Protein AF-A0A959GN57-F1 (afdb_monomer)

Solvent-accessible surface area (backbone atoms only — not comparable to full-atom values): 9425 Å² total; per-residue (Å²): 115,67,70,58,56,52,52,52,51,53,53,55,52,50,51,28,53,49,25,47,53,54,10,56,71,61,45,92,67,88,43,76,66,53,55,50,52,47,55,51,53,51,49,51,53,50,50,54,50,48,52,47,47,71,68,55,73,81,53,58,54,27,93,49,74,68,41,45,51,50,47,58,58,44,46,52,60,28,51,51,20,48,52,43,37,16,53,22,42,26,44,64,46,56,68,67,83,55,101,62,63,42,69,50,53,28,31,51,18,51,28,50,27,41,49,37,52,51,52,43,62,71,40,42,47,69,68,79,92,50,61,80,63,48,58,58,55,50,47,52,48,48,50,52,27,49,50,42,43,50,53,35,52,54,52,50,52,51,56,50,50,53,52,55,53,55,67,70,60,85,79,89,86,130

pLDDT: mean 72.14, std 11.72, range [39.53, 89.56]

Nearest PDB structures (foldseek):
  2kgx-assembly1_A  TM=4.851E-01  e=3.379E+00  Mus musculus
  8c5v-assembly1_I  TM=2.461E-01  e=3.205E+00  Escherichia coli

Secondary structure (DSSP, 8-state):
-HHHHHHHHHHHHHHHHHHHHHHHHT-S---HHHHHHHHHHHHHHHHHHHHHHHHHTT-PBPSSHHHHHHHHHHHHHHHHHHHHHHHHHHHHHH----SS-HHHHHHHHHHHHHHHHHHHHHHB---GGGHHHHHHHHHHHHHHHHHHHHHHHHHHHHHHHHHHHHHT------

Radius of gyration: 19.45 Å; Cα contacts (8 Å, |Δi|>4): 137; chains: 1; bounding box: 57×44×52 Å

Mean predicted aligned error: 11.42 Å

Foldseek 3Di:
DLVVLLVVLVVLLVLLLVLLVLLLVLDPDPDPVSVVVSVVSVVVSVVLVCLCCVQRNPFDWPPDPVLVVVLVVLSVLLSVLSNLLSPLSSCVRNVPPDVDDSLLSNLVSVLSNLVSSLVSLVGTDDPPVCPVVSVVVSVVSVVVSVVSVVVSVVVVVVVVVCVVVVVVPPDDDD

Sequence (174 aa):
MFERLGLFAIIVFGEVVIGVVNGIGGMRELGLSAWLNFALALSIVFVLWWIFFTLISRREPKGGFLNATLLELLYIPALISLGLIAVSFTSFFQGQHDSYSPETLFGYAVTMFLICISLMIGLLEFPDRFRRLHRPIRVSLLLIALAFLAATLVHLKLGTLTFLVGMRNPTLER

Structure (mmCIF, N/CA/C/O backbone):
data_AF-A0A959GN57-F1
#
_entry.id   AF-A0A959GN57-F1
#
loop_
_atom_site.group_PDB
_atom_site.id
_atom_site.type_symbol
_atom_site.label_atom_id
_atom_site.label_alt_id
_atom_site.label_comp_id
_atom_site.label_asym_id
_atom_site.label_entity_id
_atom_site.label_seq_id
_atom_site.pdbx_PDB_ins_code
_atom_site.Cartn_x
_atom_site.Cartn_y
_atom_site.Cartn_z
_atom_site.occupancy
_atom_site.B_iso_or_equiv
_atom_site.auth_seq_id
_atom_site.auth_comp_id
_atom_site.auth_asym_id
_atom_site.auth_atom_id
_atom_site.pdbx_PDB_model_num
ATOM 1 N N . MET A 1 1 ? -3.073 14.224 19.318 1.00 55.09 1 MET A N 1
ATOM 2 C CA . MET A 1 1 ? -1.949 13.467 18.706 1.00 55.09 1 MET A CA 1
ATOM 3 C C . MET A 1 1 ? -2.286 12.949 17.306 1.00 55.09 1 MET A C 1
ATOM 5 O O . MET A 1 1 ? -1.413 13.007 16.450 1.00 55.09 1 MET A O 1
ATOM 9 N N . PHE A 1 2 ? -3.536 12.556 17.028 1.00 58.59 2 PHE A N 1
ATOM 10 C CA . PHE A 1 2 ? -3.981 12.081 15.706 1.00 58.59 2 PHE A CA 1
ATOM 11 C C . PHE A 1 2 ? -3.727 13.034 14.526 1.00 58.59 2 PHE A C 1
ATOM 13 O O . PHE A 1 2 ? -3.316 12.573 13.466 1.00 58.59 2 PHE A O 1
ATOM 20 N N . GLU A 1 3 ? -3.878 14.350 14.705 1.00 64.75 3 GLU A N 1
ATOM 21 C CA . GLU A 1 3 ? -3.616 15.328 13.631 1.00 64.75 3 GLU A CA 1
ATOM 22 C C . GLU A 1 3 ? -2.163 15.298 13.128 1.00 64.75 3 GLU A C 1
ATOM 24 O O . GLU A 1 3 ? -1.915 15.477 11.938 1.00 64.75 3 GLU A O 1
ATOM 29 N N . ARG A 1 4 ? -1.194 15.012 14.010 1.00 79.44 4 ARG A N 1
ATOM 30 C CA . ARG A 1 4 ? 0.233 14.962 13.649 1.00 79.44 4 ARG A CA 1
ATOM 31 C C . ARG A 1 4 ? 0.587 13.686 12.886 1.00 79.44 4 ARG A C 1
ATOM 33 O O . ARG A 1 4 ? 1.345 13.749 11.924 1.00 79.44 4 ARG A O 1
ATOM 40 N N . LEU A 1 5 ? 0.008 12.550 13.283 1.00 74.25 5 LEU A N 1
ATOM 41 C CA . LEU A 1 5 ? 0.188 11.267 12.591 1.00 74.25 5 LEU A CA 1
ATOM 42 C C . LEU A 1 5 ? -0.441 11.293 11.194 1.00 74.25 5 LEU A C 1
ATOM 44 O O . LEU A 1 5 ? 0.171 10.824 10.237 1.00 74.25 5 LEU A O 1
ATOM 48 N N . GLY A 1 6 ? -1.618 11.912 11.064 1.00 75.81 6 GLY A N 1
ATOM 49 C CA . GLY A 1 6 ? -2.255 12.134 9.769 1.00 75.81 6 GLY A CA 1
ATOM 50 C C . GLY A 1 6 ? -1.386 12.985 8.844 1.00 75.81 6 GLY A C 1
ATOM 51 O O . GLY A 1 6 ? -1.155 12.594 7.705 1.00 75.81 6 GLY A O 1
ATOM 52 N N . LEU A 1 7 ? -0.835 14.098 9.344 1.00 82.88 7 LEU A N 1
ATOM 53 C CA . LEU A 1 7 ? 0.062 14.955 8.564 1.00 82.88 7 LEU A CA 1
ATOM 54 C C . LEU A 1 7 ? 1.335 14.215 8.127 1.00 82.88 7 LEU A C 1
ATOM 56 O O . LEU A 1 7 ? 1.732 14.314 6.968 1.00 82.88 7 LEU A O 1
ATOM 60 N N . PHE A 1 8 ? 1.938 13.425 9.018 1.00 83.88 8 PHE A N 1
ATOM 61 C CA . PHE A 1 8 ? 3.103 12.610 8.679 1.00 83.88 8 PHE A CA 1
ATOM 62 C C . PHE A 1 8 ? 2.790 11.591 7.576 1.00 83.88 8 PHE A C 1
ATOM 64 O O . PHE A 1 8 ? 3.556 11.465 6.625 1.00 83.88 8 PHE A O 1
ATOM 71 N N . ALA A 1 9 ? 1.629 10.932 7.629 1.00 82.44 9 ALA A N 1
ATOM 72 C CA . ALA A 1 9 ? 1.212 10.025 6.566 1.00 82.44 9 ALA A CA 1
ATOM 73 C C . ALA A 1 9 ? 1.065 10.727 5.209 1.00 82.44 9 ALA A C 1
ATOM 75 O O . ALA A 1 9 ? 1.498 10.168 4.206 1.00 82.44 9 ALA A O 1
ATOM 76 N N . ILE A 1 10 ? 0.508 11.947 5.159 1.00 86.56 10 ILE A N 1
ATOM 77 C CA . ILE A 1 10 ? 0.410 12.726 3.906 1.00 86.56 10 ILE A CA 1
ATOM 78 C C . ILE A 1 10 ? 1.796 12.950 3.303 1.00 86.56 10 ILE A C 1
ATOM 80 O O . ILE A 1 10 ? 1.961 12.790 2.097 1.00 86.56 10 ILE A O 1
ATOM 84 N N . ILE A 1 11 ? 2.790 13.281 4.131 1.00 88.69 11 ILE A N 1
ATOM 85 C CA . ILE A 1 11 ? 4.169 13.494 3.675 1.00 88.69 11 ILE A CA 1
ATOM 86 C C . ILE A 1 11 ? 4.731 12.210 3.049 1.00 88.69 11 ILE A C 1
ATOM 88 O O . ILE A 1 11 ? 5.262 12.258 1.943 1.00 88.69 11 ILE A O 1
ATOM 92 N N . VAL A 1 12 ? 4.552 11.054 3.700 1.00 87.69 12 VAL A N 1
ATOM 93 C CA . VAL A 1 12 ? 5.010 9.762 3.154 1.00 87.69 12 VAL A CA 1
ATOM 94 C C . VAL A 1 12 ? 4.265 9.400 1.863 1.00 87.69 12 VAL A C 1
ATOM 96 O O . VAL A 1 12 ? 4.878 8.912 0.920 1.00 87.69 12 VAL A O 1
ATOM 99 N N . PHE A 1 13 ? 2.962 9.682 1.764 1.00 89.12 13 PHE A N 1
ATOM 100 C CA . PHE A 1 13 ? 2.224 9.522 0.505 1.00 89.12 13 PHE A CA 1
ATOM 101 C C . PHE A 1 13 ? 2.770 10.425 -0.607 1.00 89.12 13 PHE A C 1
ATOM 103 O O . PHE A 1 13 ? 2.855 9.987 -1.752 1.00 89.12 13 PHE A O 1
ATOM 110 N N . GLY A 1 14 ? 3.176 11.653 -0.276 1.00 89.19 14 GLY A N 1
ATOM 111 C CA . GLY A 1 14 ? 3.860 12.551 -1.205 1.00 89.19 14 GLY A CA 1
ATOM 112 C C . GLY A 1 14 ? 5.151 11.940 -1.749 1.00 89.19 14 GLY A C 1
ATOM 113 O O . GLY A 1 14 ? 5.354 11.927 -2.961 1.00 89.19 14 GLY A O 1
ATOM 114 N N . GLU A 1 15 ? 5.967 11.348 -0.875 1.00 89.56 15 GLU A N 1
ATOM 115 C CA . GLU A 1 15 ? 7.193 10.641 -1.270 1.00 89.56 15 GLU A CA 1
ATOM 116 C C . GLU A 1 15 ? 6.900 9.475 -2.224 1.00 89.56 15 GLU A C 1
ATOM 118 O O . GLU A 1 15 ? 7.604 9.270 -3.210 1.00 89.56 15 GLU A O 1
ATOM 123 N N . VAL A 1 16 ? 5.806 8.745 -1.997 1.00 88.19 16 VAL A N 1
ATOM 124 C CA . VAL A 1 16 ? 5.399 7.640 -2.878 1.00 88.19 16 VAL A CA 1
ATOM 125 C C . VAL A 1 16 ? 5.031 8.137 -4.269 1.00 88.19 16 VAL A C 1
ATOM 127 O O . VAL A 1 16 ? 5.442 7.538 -5.262 1.00 88.19 16 VAL A O 1
ATOM 130 N N . VAL A 1 17 ? 4.293 9.246 -4.360 1.00 89.38 17 VAL A N 1
ATOM 131 C CA . VAL A 1 17 ? 3.951 9.867 -5.647 1.00 89.38 17 VAL A CA 1
ATOM 132 C C . VAL A 1 17 ? 5.216 10.328 -6.374 1.00 89.38 17 VAL A C 1
ATOM 134 O O . VAL A 1 17 ? 5.355 10.066 -7.568 1.00 89.38 17 VAL A O 1
ATOM 137 N N . ILE A 1 18 ? 6.163 10.948 -5.662 1.00 87.62 18 ILE A N 1
ATOM 138 C CA . ILE A 1 18 ? 7.462 11.344 -6.224 1.00 87.62 18 ILE A CA 1
ATOM 139 C C . ILE A 1 18 ? 8.239 10.115 -6.713 1.00 87.62 18 ILE A C 1
ATOM 141 O O . ILE A 1 18 ? 8.804 10.155 -7.803 1.00 87.62 18 ILE A O 1
ATOM 145 N N . GLY A 1 19 ? 8.212 9.002 -5.974 1.00 84.56 19 GLY A N 1
ATOM 146 C CA . GLY A 1 19 ? 8.803 7.729 -6.391 1.00 84.56 19 GLY A CA 1
ATOM 147 C C . GLY A 1 19 ? 8.244 7.227 -7.726 1.00 84.56 19 GLY A C 1
ATOM 148 O O . GLY A 1 19 ? 9.007 6.883 -8.628 1.00 84.56 19 GLY A O 1
ATOM 149 N N . VAL A 1 20 ? 6.921 7.267 -7.911 1.00 85.00 20 VAL A N 1
ATOM 150 C CA . VAL A 1 20 ? 6.292 6.890 -9.191 1.00 85.00 20 VAL A CA 1
ATOM 151 C C . VAL A 1 20 ? 6.738 7.820 -10.326 1.00 85.00 20 VAL A C 1
ATOM 153 O O . VAL A 1 20 ? 7.096 7.345 -11.404 1.00 85.00 20 VAL A O 1
ATOM 156 N N . VAL A 1 21 ? 6.758 9.136 -10.090 1.00 84.69 21 VAL A N 1
ATOM 157 C CA . VAL A 1 21 ? 7.178 10.133 -11.092 1.00 84.69 21 VAL A CA 1
ATOM 158 C C . VAL A 1 21 ? 8.651 9.947 -11.479 1.00 84.69 21 VAL A C 1
ATOM 160 O O . VAL A 1 21 ? 8.977 9.914 -12.666 1.00 84.69 21 VAL A O 1
ATOM 163 N N . ASN A 1 22 ? 9.535 9.759 -10.497 1.00 83.19 22 ASN A N 1
ATOM 164 C CA . ASN A 1 22 ? 10.966 9.541 -10.718 1.00 83.19 22 ASN A CA 1
ATOM 165 C C . ASN A 1 22 ? 11.254 8.223 -11.438 1.00 83.19 22 ASN A C 1
ATOM 167 O O . ASN A 1 22 ? 12.172 8.162 -12.255 1.00 83.19 22 ASN A O 1
ATOM 171 N N . GLY A 1 23 ? 10.474 7.174 -11.168 1.00 76.88 23 GLY A N 1
ATOM 172 C CA . GLY A 1 23 ? 10.605 5.907 -11.880 1.00 76.88 23 GLY A CA 1
ATOM 173 C C . GLY A 1 23 ? 10.415 6.081 -13.388 1.00 76.88 23 GLY A C 1
ATOM 174 O O . GLY A 1 23 ? 11.209 5.573 -14.174 1.00 76.88 23 GLY A O 1
ATOM 175 N N . ILE A 1 24 ? 9.429 6.878 -13.798 1.00 78.25 24 ILE A N 1
ATOM 176 C CA . ILE A 1 24 ? 9.133 7.109 -15.219 1.00 78.25 24 ILE A CA 1
ATOM 177 C C . ILE A 1 24 ? 10.068 8.120 -15.862 1.00 78.25 24 ILE A C 1
ATOM 179 O O . ILE A 1 24 ? 10.437 7.940 -17.020 1.00 78.25 24 ILE A O 1
ATOM 183 N N . GLY A 1 25 ? 10.511 9.133 -15.115 1.00 71.69 25 GLY A N 1
ATOM 184 C CA . GLY A 1 25 ? 11.540 10.063 -15.586 1.00 71.69 25 GLY A CA 1
ATOM 185 C C . GLY A 1 25 ? 12.853 9.370 -15.981 1.00 71.69 25 GLY A C 1
ATOM 186 O O . GLY A 1 25 ? 13.602 9.909 -16.791 1.00 71.69 25 GLY A O 1
ATOM 187 N N . GLY A 1 26 ? 13.117 8.167 -15.456 1.00 67.44 26 GLY A N 1
ATOM 188 C CA . GLY A 1 26 ? 14.263 7.337 -15.833 1.00 67.44 26 GLY A CA 1
ATOM 189 C C . GLY A 1 26 ? 14.117 6.582 -17.162 1.00 67.44 26 GLY A C 1
ATOM 190 O O . GLY A 1 26 ? 15.106 6.036 -17.651 1.00 67.44 26 GLY A O 1
ATOM 191 N N . MET A 1 27 ? 12.924 6.536 -17.768 1.00 67.62 27 MET A N 1
ATOM 192 C CA . MET A 1 27 ? 12.719 5.842 -19.040 1.00 67.62 27 MET A CA 1
ATOM 193 C C . MET A 1 27 ? 13.117 6.705 -20.233 1.00 67.62 27 MET A C 1
ATOM 195 O O . MET A 1 27 ? 12.676 7.839 -20.397 1.00 67.62 27 MET A O 1
ATOM 199 N N . ARG A 1 28 ? 13.921 6.117 -21.119 1.00 58.34 28 ARG A N 1
ATOM 200 C CA . ARG A 1 28 ? 14.470 6.783 -22.307 1.00 58.34 28 ARG A CA 1
ATOM 201 C C . ARG A 1 28 ? 13.471 6.878 -23.468 1.00 58.34 28 ARG A C 1
ATOM 203 O O . ARG A 1 28 ? 13.655 7.712 -24.348 1.00 58.34 28 ARG A O 1
ATOM 210 N N . GLU A 1 29 ? 12.405 6.073 -23.442 1.00 66.50 29 GLU A N 1
ATOM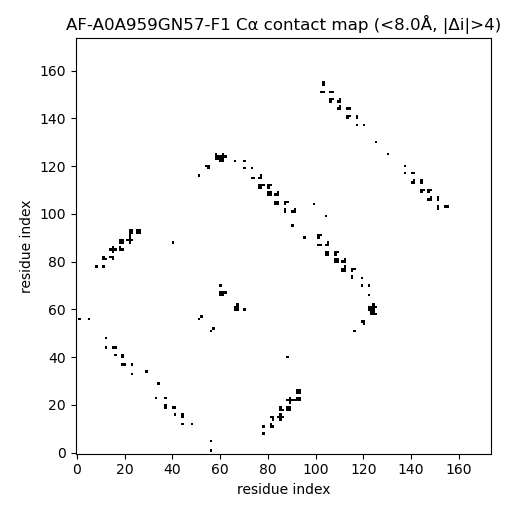 211 C CA . GLU A 1 29 ? 11.316 6.094 -24.424 1.00 66.50 29 GLU A CA 1
ATOM 212 C C . GLU A 1 29 ? 9.957 6.248 -23.730 1.00 66.50 29 GLU A C 1
ATOM 214 O O . GLU A 1 29 ? 9.450 5.335 -23.078 1.00 66.50 29 GLU A O 1
ATOM 219 N N . LEU A 1 30 ? 9.342 7.421 -23.889 1.00 66.56 30 LEU A N 1
ATOM 220 C CA . LEU A 1 30 ? 7.998 7.713 -23.390 1.00 66.56 30 LEU A CA 1
ATOM 221 C C . LEU A 1 30 ? 6.949 7.169 -24.368 1.00 66.56 30 LEU A C 1
ATOM 223 O O . LEU A 1 30 ? 6.275 7.916 -25.076 1.00 66.56 30 LEU A O 1
ATOM 227 N N . GLY A 1 31 ? 6.845 5.844 -24.438 1.00 78.25 31 GLY A N 1
ATOM 228 C CA . GLY A 1 31 ? 5.800 5.166 -25.198 1.00 78.25 31 GLY A CA 1
ATOM 229 C C . GLY A 1 31 ? 4.418 5.277 -24.542 1.00 78.25 31 GLY A C 1
ATOM 2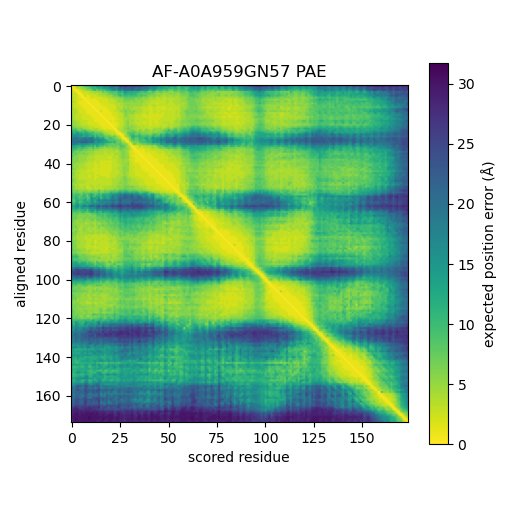30 O O . GLY A 1 31 ? 4.280 5.564 -23.351 1.00 78.25 31 GLY A O 1
ATOM 231 N N . LEU A 1 32 ? 3.372 4.965 -25.312 1.00 76.69 32 LEU A N 1
ATOM 232 C CA . LEU A 1 32 ? 1.982 4.903 -24.830 1.00 76.69 32 LEU A CA 1
ATOM 233 C C . LEU A 1 32 ? 1.826 3.880 -23.682 1.00 76.69 32 LEU A C 1
ATOM 235 O O . LEU A 1 32 ? 1.064 4.097 -22.743 1.00 76.69 32 LEU A O 1
ATOM 239 N N . SER A 1 33 ? 2.620 2.806 -23.707 1.00 74.75 33 SER A N 1
ATOM 240 C CA . SER A 1 33 ? 2.715 1.804 -22.637 1.00 74.75 33 SER A CA 1
ATOM 241 C C . SER A 1 33 ? 3.279 2.367 -21.327 1.00 74.75 33 SER A C 1
ATOM 243 O O . SER A 1 33 ? 2.742 2.069 -20.261 1.00 74.75 33 SER A O 1
ATOM 245 N N . ALA A 1 34 ? 4.312 3.214 -21.383 1.00 77.81 34 ALA A N 1
ATOM 246 C CA . ALA A 1 34 ? 4.889 3.859 -20.202 1.00 77.81 34 ALA A CA 1
ATOM 247 C C . ALA A 1 34 ? 3.874 4.798 -19.534 1.00 77.81 34 ALA A C 1
ATOM 249 O O . ALA A 1 34 ? 3.719 4.789 -18.313 1.00 77.81 34 ALA A O 1
ATOM 250 N N . TRP A 1 35 ? 3.113 5.541 -20.342 1.00 81.44 35 TRP A N 1
ATOM 251 C CA . TRP A 1 35 ? 2.034 6.406 -19.861 1.00 81.44 35 TRP A CA 1
ATOM 252 C C . TRP A 1 35 ? 0.891 5.615 -19.214 1.00 81.44 35 TRP A C 1
ATOM 254 O O . TRP A 1 35 ? 0.350 6.022 -18.185 1.00 81.44 35 TRP A O 1
ATOM 264 N N . LEU A 1 36 ? 0.541 4.455 -19.779 1.00 82.56 36 LEU A N 1
ATOM 265 C CA . LEU A 1 36 ? -0.471 3.576 -19.195 1.00 82.56 36 LEU A CA 1
ATOM 266 C C . LEU A 1 36 ? -0.012 3.030 -17.836 1.00 82.56 36 LEU A C 1
ATOM 268 O O . LEU A 1 36 ? -0.766 3.079 -16.866 1.00 82.56 36 LEU A O 1
ATOM 272 N N . ASN A 1 37 ? 1.241 2.574 -17.750 1.00 79.00 37 ASN A N 1
ATOM 273 C CA . ASN A 1 37 ? 1.830 2.084 -16.504 1.00 79.00 37 ASN A C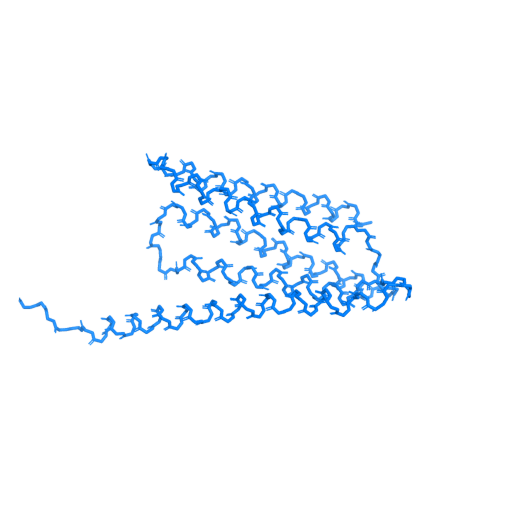A 1
ATOM 274 C C . ASN A 1 37 ? 1.924 3.191 -15.444 1.00 79.00 37 ASN A C 1
ATOM 276 O O . ASN A 1 37 ? 1.674 2.922 -14.270 1.00 79.00 37 ASN A O 1
ATOM 280 N N . PHE A 1 38 ? 2.208 4.435 -15.848 1.00 83.19 38 PHE A N 1
ATOM 281 C CA . PHE A 1 38 ? 2.150 5.598 -14.960 1.00 83.19 38 PHE A CA 1
ATOM 282 C C . PHE A 1 38 ? 0.773 5.780 -14.346 1.00 83.19 38 PHE A C 1
ATOM 284 O O . PHE A 1 38 ? 0.638 5.857 -13.126 1.00 83.19 38 PHE A O 1
ATOM 291 N N . ALA A 1 39 ? -0.249 5.845 -15.201 1.00 85.81 39 ALA A N 1
ATOM 292 C CA . ALA A 1 39 ? -1.617 6.068 -14.776 1.00 85.81 39 ALA A CA 1
ATOM 293 C C . ALA A 1 39 ? -2.076 4.950 -13.834 1.00 85.81 39 ALA A C 1
ATOM 295 O O . ALA A 1 39 ? -2.735 5.221 -12.830 1.00 85.81 39 ALA A O 1
ATOM 296 N N . LEU A 1 40 ? -1.669 3.707 -14.112 1.00 83.88 40 LEU A N 1
ATOM 297 C CA . LEU A 1 40 ? -1.972 2.554 -13.272 1.00 83.88 40 LEU A CA 1
ATOM 298 C C . LEU A 1 40 ? -1.271 2.641 -11.908 1.00 83.88 40 LEU A C 1
ATOM 300 O O . LEU A 1 40 ? -1.926 2.498 -10.877 1.00 83.88 40 LEU A O 1
ATOM 304 N N . ALA A 1 41 ? 0.033 2.934 -11.886 1.00 82.94 41 ALA A N 1
ATOM 305 C CA . ALA A 1 41 ? 0.806 3.094 -10.654 1.00 82.94 41 ALA A CA 1
ATOM 306 C C . ALA A 1 41 ? 0.257 4.237 -9.788 1.00 82.94 41 ALA A C 1
ATOM 308 O O . ALA A 1 41 ? 0.020 4.061 -8.593 1.00 82.94 41 ALA A O 1
ATOM 309 N N . LEU A 1 42 ? -0.032 5.388 -10.398 1.00 87.94 42 LEU A N 1
ATOM 310 C CA . LEU A 1 42 ? -0.607 6.536 -9.707 1.00 87.94 42 LEU A CA 1
ATOM 311 C C . LEU A 1 42 ? -2.012 6.222 -9.173 1.00 87.94 42 LEU A C 1
ATOM 313 O O . LEU A 1 42 ? -2.321 6.555 -8.030 1.00 87.94 42 LEU A O 1
ATOM 317 N N . SER A 1 43 ? -2.844 5.526 -9.955 1.00 87.81 43 SER A N 1
ATOM 318 C CA . SER A 1 43 ? -4.171 5.077 -9.519 1.00 87.81 43 SER A CA 1
ATOM 319 C C . SER A 1 43 ? -4.087 4.184 -8.278 1.00 87.81 43 SER A C 1
ATOM 321 O O . SER A 1 43 ? -4.833 4.400 -7.323 1.00 87.81 43 SER A O 1
ATOM 323 N N . ILE A 1 44 ? -3.131 3.247 -8.241 1.00 84.31 44 ILE A N 1
ATOM 324 C CA . ILE A 1 44 ? -2.877 2.396 -7.071 1.00 84.31 44 ILE A CA 1
ATOM 325 C C . ILE A 1 44 ? -2.530 3.254 -5.849 1.00 84.31 44 ILE A C 1
ATOM 327 O O . ILE A 1 44 ? -3.157 3.096 -4.802 1.00 84.31 44 ILE A O 1
ATOM 331 N N . VAL A 1 45 ? -1.589 4.196 -5.975 1.00 86.44 45 VAL A N 1
ATOM 332 C CA . VAL A 1 45 ? -1.201 5.090 -4.868 1.00 86.44 45 VAL A CA 1
ATOM 333 C C . VAL A 1 45 ? -2.399 5.895 -4.358 1.00 86.44 45 VAL A C 1
ATOM 335 O O . VAL A 1 45 ? -2.613 5.968 -3.148 1.00 86.44 45 VAL A O 1
ATOM 338 N N . PHE A 1 46 ? -3.234 6.425 -5.256 1.00 87.62 46 PHE A N 1
ATOM 339 C CA . PHE A 1 46 ? -4.467 7.127 -4.890 1.00 87.62 46 PHE A CA 1
ATOM 340 C C . PHE A 1 46 ? -5.469 6.231 -4.158 1.00 87.62 46 PHE A C 1
ATOM 342 O O . PHE A 1 46 ? -6.080 6.671 -3.185 1.00 87.62 46 PHE A O 1
ATOM 349 N N . VAL A 1 47 ? -5.638 4.978 -4.585 1.00 85.31 47 VAL A N 1
ATOM 350 C CA . VAL A 1 47 ? -6.519 4.019 -3.902 1.00 85.31 47 VAL A CA 1
ATOM 351 C C . VAL A 1 47 ? -5.991 3.702 -2.502 1.00 85.31 47 VAL A C 1
ATOM 353 O O . VAL A 1 47 ? -6.766 3.722 -1.545 1.00 85.31 47 VAL A O 1
ATOM 356 N N . LEU A 1 48 ? -4.684 3.462 -2.349 1.00 83.56 48 LEU A N 1
ATOM 357 C CA . LEU A 1 48 ? -4.064 3.231 -1.040 1.00 83.56 48 LEU A CA 1
ATOM 358 C C . LEU A 1 48 ? -4.241 4.444 -0.123 1.00 83.56 48 LEU A C 1
ATOM 360 O O . LEU A 1 48 ? -4.623 4.288 1.038 1.00 83.56 48 LEU A O 1
ATOM 364 N N . TRP A 1 49 ? -4.021 5.644 -0.660 1.00 86.19 49 TRP A N 1
ATOM 365 C CA . TRP A 1 49 ? -4.232 6.900 0.048 1.00 86.19 49 TRP A CA 1
ATOM 366 C C . TRP A 1 49 ? -5.685 7.058 0.501 1.00 86.19 49 TRP A C 1
ATOM 368 O O . TRP A 1 49 ? -5.950 7.331 1.674 1.00 86.19 49 TRP A O 1
ATOM 378 N N . TRP A 1 50 ? -6.637 6.796 -0.395 1.00 82.81 50 TRP A N 1
ATOM 379 C CA . TRP A 1 50 ? -8.064 6.866 -0.100 1.00 82.81 50 TRP A CA 1
ATOM 380 C C . TRP A 1 50 ? -8.483 5.894 1.006 1.00 82.81 50 TRP A C 1
ATOM 382 O O . TRP A 1 50 ? -9.187 6.287 1.940 1.00 82.81 50 TRP A O 1
ATOM 392 N N . ILE A 1 51 ? -8.040 4.634 0.927 1.00 78.00 51 ILE A N 1
ATOM 393 C CA . ILE A 1 51 ? -8.296 3.603 1.943 1.00 78.00 51 ILE A CA 1
ATOM 394 C C . ILE A 1 51 ? -7.727 4.061 3.286 1.00 78.00 51 ILE A C 1
ATOM 396 O O . ILE A 1 51 ? -8.435 4.059 4.293 1.00 78.00 51 ILE A O 1
ATOM 400 N N . PHE A 1 52 ? -6.477 4.513 3.302 1.00 80.50 52 PHE A N 1
ATOM 401 C CA . PHE A 1 52 ? -5.826 4.972 4.518 1.00 80.50 52 PHE A CA 1
ATOM 402 C C . PHE A 1 52 ? -6.607 6.116 5.179 1.00 80.50 52 PHE A C 1
ATOM 404 O O . PHE A 1 52 ? -7.031 5.995 6.327 1.00 80.50 52 PHE A O 1
ATOM 411 N N . PHE A 1 53 ? -6.905 7.192 4.447 1.00 77.50 53 PHE A N 1
ATOM 412 C CA . PHE A 1 53 ? -7.627 8.338 5.006 1.00 77.50 53 PHE A CA 1
ATOM 413 C C . PHE A 1 53 ? -9.056 8.004 5.425 1.00 77.50 53 PHE A C 1
ATOM 415 O O . PHE A 1 53 ? -9.496 8.415 6.500 1.00 77.50 53 PHE A O 1
ATOM 422 N N . THR A 1 54 ? -9.778 7.231 4.618 1.00 75.50 54 THR A N 1
ATOM 423 C CA . THR A 1 54 ? -11.174 6.882 4.905 1.00 75.50 54 THR A CA 1
ATOM 424 C C . THR A 1 54 ? -11.301 6.041 6.172 1.00 75.50 54 THR A C 1
ATOM 426 O O . THR A 1 54 ? -12.233 6.240 6.956 1.00 75.50 54 THR A O 1
ATOM 429 N N . LEU A 1 55 ? -10.381 5.097 6.388 1.00 68.75 55 LEU A N 1
ATOM 430 C CA . LEU A 1 55 ? -10.469 4.182 7.521 1.00 68.75 55 LEU A CA 1
ATOM 431 C C . LEU A 1 55 ? -9.799 4.713 8.790 1.00 68.75 55 LEU A C 1
ATOM 433 O O . LEU A 1 55 ? -10.294 4.428 9.878 1.00 68.75 55 LEU A O 1
ATOM 437 N N . ILE A 1 56 ? -8.726 5.494 8.664 1.00 70.25 56 ILE A N 1
ATOM 438 C CA . ILE A 1 56 ? -7.870 5.877 9.795 1.00 70.25 56 ILE A CA 1
ATOM 439 C C . ILE A 1 56 ? -8.095 7.333 10.217 1.00 70.25 56 ILE A C 1
ATOM 441 O O . ILE A 1 56 ? -8.146 7.622 11.408 1.00 70.25 56 ILE A O 1
ATOM 445 N N . SER A 1 57 ? -8.281 8.265 9.275 1.00 64.00 57 SER A N 1
ATOM 446 C CA . SER A 1 57 ? -8.241 9.708 9.576 1.00 64.00 57 SER A CA 1
ATOM 447 C C . SER A 1 57 ? -9.447 10.242 10.356 1.00 64.00 57 SER A C 1
ATOM 449 O O . SER A 1 57 ? -9.378 11.354 10.872 1.00 64.00 57 SER A O 1
ATOM 451 N N . ARG A 1 58 ? -10.568 9.513 10.411 1.00 58.34 58 ARG A N 1
ATOM 452 C CA . ARG A 1 58 ? -11.827 9.997 11.013 1.00 58.34 58 ARG A CA 1
ATOM 453 C C . ARG A 1 58 ? -12.235 9.272 12.294 1.00 58.34 58 ARG A C 1
ATOM 455 O O . ARG A 1 58 ? -13.378 9.427 12.719 1.00 58.34 58 ARG A O 1
ATOM 462 N N . ARG A 1 59 ? -11.380 8.418 12.861 1.00 61.81 59 ARG A N 1
ATOM 463 C CA . ARG A 1 59 ? -11.815 7.490 13.911 1.00 61.81 59 ARG A CA 1
ATOM 464 C C . ARG A 1 59 ? -10.944 7.550 15.145 1.00 61.81 59 ARG A C 1
ATOM 466 O O . ARG A 1 59 ? -9.721 7.511 15.063 1.00 61.81 59 ARG A O 1
ATOM 473 N N . GLU A 1 60 ? -11.620 7.594 16.282 1.00 60.06 60 GLU A N 1
ATOM 474 C CA . GLU A 1 60 ? -10.992 7.517 17.588 1.00 60.06 60 GLU A CA 1
ATOM 475 C C . GLU A 1 60 ? -10.656 6.046 17.923 1.00 60.06 60 GLU A C 1
ATOM 477 O O . GLU A 1 60 ? -11.399 5.122 17.555 1.00 60.06 60 GLU A O 1
ATOM 482 N N . PRO A 1 61 ? -9.500 5.791 18.557 1.00 60.12 61 PRO A N 1
ATOM 483 C CA . PRO A 1 61 ? -9.106 4.457 18.998 1.00 60.12 61 PRO A CA 1
ATOM 484 C C . PRO A 1 61 ? -10.056 3.967 20.093 1.00 60.12 61 PRO A C 1
ATOM 486 O O . PRO A 1 61 ? -10.566 4.775 20.866 1.00 60.12 61 PRO A O 1
ATOM 489 N N . LYS A 1 62 ? -10.250 2.642 20.195 1.00 59.22 62 LYS A N 1
ATOM 490 C CA . LYS A 1 62 ? -10.991 2.047 21.321 1.00 59.22 62 LYS A CA 1
ATOM 491 C C . LYS A 1 62 ? -10.468 2.549 22.652 1.00 59.22 62 LYS A C 1
ATOM 493 O O . LYS A 1 62 ? -9.256 2.513 22.867 1.00 59.22 62 LYS A O 1
ATOM 498 N N . GLY A 1 63 ? -11.383 2.926 23.547 1.00 52.28 63 GLY A N 1
ATOM 499 C CA . GLY A 1 63 ? -11.079 3.272 24.929 1.00 52.28 63 GLY A CA 1
ATOM 500 C C . GLY A 1 63 ? -10.078 2.287 25.545 1.00 52.28 63 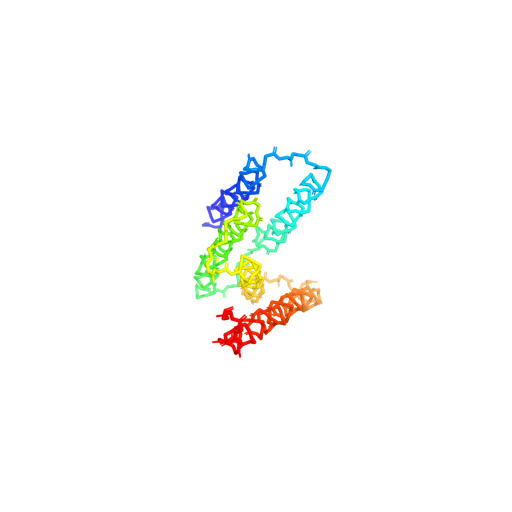GLY A C 1
ATOM 501 O O . GLY A 1 63 ? -10.289 1.073 25.545 1.00 52.28 63 GLY A O 1
ATOM 502 N N . GLY A 1 64 ? -8.947 2.819 26.012 1.00 62.03 64 GLY A N 1
ATOM 503 C CA . GLY A 1 64 ? -7.833 2.049 26.563 1.00 62.03 64 GLY A CA 1
ATOM 504 C C . GLY A 1 64 ? -6.480 2.532 26.040 1.00 62.03 64 GLY A C 1
ATOM 505 O O . GLY A 1 64 ? -6.200 2.450 24.846 1.00 62.03 64 GLY A O 1
ATOM 506 N N . PHE A 1 65 ? -5.614 2.985 26.954 1.00 64.44 65 PHE A N 1
ATOM 507 C CA . PHE A 1 65 ? -4.253 3.459 26.656 1.00 64.44 65 PHE A CA 1
ATOM 508 C C . PHE A 1 65 ? -3.468 2.472 25.777 1.00 64.44 65 PHE A C 1
ATOM 510 O O . PHE A 1 65 ? -2.830 2.861 24.805 1.00 64.44 65 PHE A O 1
ATOM 517 N N . LEU A 1 66 ? -3.618 1.175 26.054 1.00 69.19 66 LEU A N 1
ATOM 518 C CA . LEU A 1 66 ? -2.942 0.095 25.339 1.00 69.19 66 LEU A CA 1
ATOM 519 C C . LEU A 1 66 ? -3.351 0.006 23.857 1.00 69.19 66 LEU A C 1
ATOM 521 O O . LEU A 1 66 ? -2.497 -0.207 23.003 1.00 69.19 66 LEU A O 1
ATOM 525 N N . ASN A 1 67 ? -4.628 0.234 23.530 1.00 68.44 67 ASN A N 1
ATOM 526 C CA . ASN A 1 67 ? -5.109 0.214 22.144 1.00 68.44 67 ASN A CA 1
ATOM 527 C C . ASN A 1 67 ? -4.646 1.452 21.370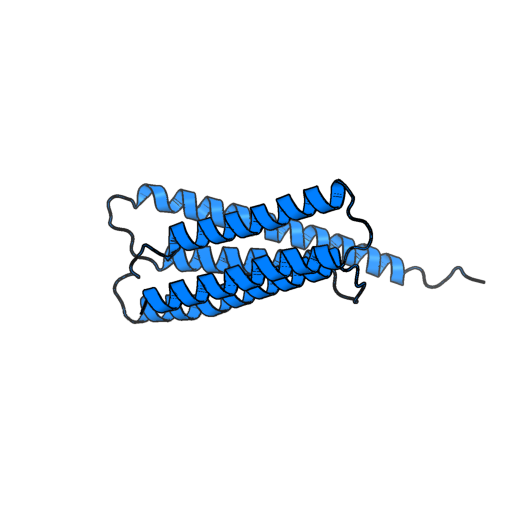 1.00 68.44 67 ASN A C 1
ATOM 529 O O . ASN A 1 67 ? -4.296 1.341 20.198 1.00 68.44 67 ASN A O 1
ATOM 533 N N . ALA A 1 68 ? -4.607 2.618 22.021 1.00 70.19 68 ALA A N 1
ATOM 534 C CA . ALA A 1 68 ? -4.086 3.840 21.416 1.00 70.19 68 ALA A CA 1
ATOM 535 C C . ALA A 1 68 ? -2.585 3.716 21.103 1.00 70.19 68 ALA A C 1
ATOM 537 O O . ALA A 1 68 ? -2.171 4.001 19.980 1.00 70.19 68 ALA A O 1
ATOM 538 N N . THR A 1 69 ? -1.789 3.204 22.049 1.00 75.94 69 THR A N 1
ATOM 539 C CA . THR A 1 69 ? -0.354 2.958 21.842 1.00 75.94 69 THR A CA 1
ATOM 540 C C . THR A 1 69 ? -0.104 1.916 20.755 1.00 75.94 69 THR A C 1
ATOM 542 O O . THR A 1 69 ? 0.775 2.098 19.919 1.00 75.94 69 THR A O 1
ATOM 545 N N . LEU A 1 70 ? -0.877 0.828 20.723 1.00 77.94 70 LEU A N 1
ATOM 546 C CA . LEU A 1 70 ? -0.689 -0.222 19.722 1.00 77.94 70 LEU A CA 1
ATOM 547 C C . LEU A 1 70 ? -1.117 0.243 18.319 1.00 77.94 70 LEU A C 1
ATOM 549 O O . LEU A 1 70 ? -0.502 -0.161 17.336 1.00 77.94 70 LEU A O 1
ATOM 553 N N . LEU A 1 71 ? -2.109 1.136 18.215 1.00 76.94 71 LEU A N 1
ATOM 554 C CA . LEU A 1 71 ? -2.476 1.790 16.958 1.00 76.94 71 LEU A CA 1
ATOM 555 C C . LEU A 1 71 ? -1.348 2.695 16.438 1.00 76.94 71 LEU A C 1
ATOM 557 O O . LEU A 1 71 ? -1.023 2.645 15.252 1.00 76.94 71 LEU A O 1
ATOM 561 N N . GLU A 1 72 ? -0.739 3.490 17.320 1.00 77.75 72 GLU A N 1
ATOM 562 C CA . GLU A 1 72 ? 0.408 4.342 16.988 1.00 77.75 72 GLU A CA 1
ATOM 563 C C . GLU A 1 72 ? 1.628 3.506 16.580 1.00 77.75 72 GLU A C 1
ATOM 565 O O . GLU A 1 72 ? 2.259 3.777 15.558 1.00 77.75 72 GLU A O 1
ATOM 570 N N . LEU A 1 73 ? 1.903 2.418 17.304 1.00 82.94 73 LEU A N 1
ATOM 571 C CA . LEU A 1 73 ? 2.986 1.492 16.978 1.00 82.94 73 LEU A CA 1
ATOM 572 C C . LEU A 1 73 ? 2.790 0.843 15.607 1.00 82.94 73 LEU A C 1
ATOM 574 O O . LEU A 1 73 ? 3.752 0.665 14.870 1.00 82.94 73 LEU A O 1
ATOM 578 N N . LEU A 1 74 ? 1.550 0.505 15.254 1.00 82.38 74 LEU A N 1
ATOM 579 C CA . LEU A 1 74 ? 1.205 -0.133 13.987 1.00 82.38 74 LEU A CA 1
ATOM 580 C C . LEU A 1 74 ? 1.251 0.838 12.796 1.00 82.38 74 LEU A C 1
ATOM 582 O O . LEU A 1 74 ? 1.349 0.410 11.645 1.00 82.38 74 LEU A O 1
ATOM 586 N N . TYR A 1 75 ? 1.231 2.144 13.065 1.00 81.88 75 TYR A N 1
ATOM 587 C CA . TYR A 1 75 ? 1.418 3.195 12.066 1.00 81.88 75 TYR A CA 1
ATOM 588 C C . TYR A 1 75 ? 2.813 3.157 11.449 1.00 81.88 75 TYR A C 1
ATOM 590 O O . TYR A 1 75 ? 2.964 3.320 10.242 1.00 81.88 75 TYR A O 1
ATOM 598 N N . ILE A 1 76 ? 3.826 2.868 12.263 1.00 84.94 76 ILE A N 1
ATOM 599 C CA . ILE A 1 76 ? 5.223 2.790 11.831 1.00 84.94 76 ILE A CA 1
ATOM 600 C C . ILE A 1 76 ? 5.425 1.735 10.723 1.00 84.94 76 ILE A C 1
ATOM 602 O O . ILE A 1 76 ? 5.863 2.110 9.636 1.00 84.94 76 ILE A O 1
ATOM 606 N N . PRO A 1 77 ? 5.074 0.444 10.905 1.00 86.06 77 PRO A N 1
ATOM 607 C CA . PRO A 1 77 ? 5.222 -0.563 9.857 1.00 86.06 77 PRO A CA 1
ATOM 608 C C . PRO A 1 77 ? 4.336 -0.297 8.630 1.00 86.06 77 PRO A C 1
ATOM 610 O O . PRO A 1 77 ? 4.740 -0.612 7.509 1.00 86.06 77 PRO A O 1
ATOM 613 N N . ALA A 1 78 ? 3.165 0.327 8.803 1.00 85.81 78 ALA A N 1
ATOM 614 C CA . ALA A 1 78 ? 2.333 0.745 7.674 1.00 85.81 78 ALA A CA 1
ATOM 615 C C . ALA A 1 78 ? 3.034 1.817 6.816 1.00 85.81 78 ALA A C 1
ATOM 617 O O . ALA A 1 78 ? 3.007 1.760 5.592 1.00 85.81 78 ALA A O 1
ATOM 618 N N . LEU A 1 79 ? 3.713 2.779 7.439 1.00 86.56 79 LEU A N 1
ATOM 619 C CA . LEU A 1 79 ? 4.450 3.806 6.703 1.00 86.56 79 LEU A CA 1
ATOM 620 C C . LEU A 1 79 ? 5.748 3.269 6.091 1.00 86.56 79 LEU A C 1
ATOM 622 O O . LEU A 1 79 ? 6.090 3.644 4.973 1.00 86.56 79 LEU A O 1
ATOM 626 N N . ILE A 1 80 ? 6.432 2.342 6.768 1.00 87.56 80 ILE A N 1
ATOM 627 C CA . ILE A 1 80 ? 7.608 1.652 6.213 1.00 87.56 80 ILE A CA 1
ATOM 628 C C . ILE A 1 80 ? 7.227 0.865 4.954 1.00 87.56 80 ILE A C 1
ATOM 630 O O . ILE A 1 80 ? 7.904 0.978 3.934 1.00 87.56 80 ILE A O 1
ATOM 634 N N . SER A 1 81 ? 6.130 0.101 4.993 1.00 88.00 81 SER A N 1
ATOM 635 C CA . SER A 1 81 ? 5.638 -0.611 3.804 1.00 88.00 81 SER A CA 1
ATOM 636 C C . SER A 1 81 ? 5.256 0.338 2.677 1.00 88.00 81 SER A C 1
ATOM 638 O O . SER A 1 81 ? 5.562 0.055 1.524 1.00 88.00 81 SER A O 1
ATOM 640 N N . LEU A 1 82 ? 4.663 1.489 2.993 1.00 86.12 82 LEU A N 1
ATOM 641 C CA . LEU A 1 82 ? 4.361 2.513 2.000 1.00 86.12 82 LEU A CA 1
ATOM 642 C C . LEU A 1 82 ? 5.639 3.060 1.330 1.00 86.12 82 LEU A C 1
ATOM 644 O O . LEU A 1 82 ? 5.690 3.179 0.108 1.00 86.12 82 LEU A O 1
ATOM 648 N N . GLY A 1 83 ? 6.705 3.293 2.099 1.00 85.19 83 GLY A N 1
ATOM 649 C CA . GLY A 1 83 ? 8.021 3.642 1.552 1.00 85.19 83 GLY A CA 1
ATOM 650 C C . GLY A 1 83 ? 8.618 2.538 0.668 1.00 85.19 83 GLY A C 1
ATOM 651 O O . GLY A 1 83 ? 9.138 2.819 -0.410 1.00 85.19 83 GLY A O 1
ATOM 652 N N . LEU A 1 84 ? 8.486 1.267 1.060 1.00 85.81 84 LEU A N 1
ATOM 653 C CA . LEU A 1 84 ? 8.930 0.128 0.242 1.00 85.81 84 LEU A CA 1
ATOM 654 C C . LEU A 1 84 ? 8.158 0.023 -1.082 1.00 85.81 84 LEU A C 1
ATOM 656 O O . LEU A 1 84 ? 8.747 -0.318 -2.107 1.00 85.81 84 LEU A O 1
ATOM 660 N N . ILE A 1 85 ? 6.863 0.354 -1.087 1.00 85.19 85 ILE A N 1
ATOM 661 C CA . ILE A 1 85 ? 6.058 0.456 -2.313 1.00 85.19 85 ILE A CA 1
ATOM 662 C C . ILE A 1 85 ? 6.641 1.530 -3.245 1.00 85.19 85 ILE A C 1
ATOM 664 O O . ILE A 1 85 ? 6.789 1.275 -4.439 1.00 85.19 85 ILE A O 1
ATOM 668 N N . ALA A 1 86 ? 7.024 2.695 -2.710 1.00 82.50 86 ALA A N 1
ATOM 669 C CA . ALA A 1 86 ? 7.632 3.777 -3.489 1.00 82.50 86 ALA A CA 1
ATOM 670 C C . ALA A 1 86 ? 8.937 3.344 -4.176 1.00 82.50 86 ALA A C 1
ATOM 672 O O . ALA A 1 86 ? 9.101 3.543 -5.379 1.00 82.50 86 ALA A O 1
ATOM 673 N N . VAL A 1 87 ? 9.832 2.695 -3.424 1.00 82.12 87 VAL A N 1
ATOM 674 C CA . VAL A 1 87 ? 11.097 2.153 -3.952 1.00 82.12 87 VAL A CA 1
ATOM 675 C C . VAL A 1 87 ? 10.842 1.047 -4.979 1.00 82.12 87 VAL A C 1
ATOM 677 O O . VAL A 1 87 ? 11.519 0.962 -5.996 1.00 82.12 87 VAL A O 1
ATOM 680 N N . SER A 1 88 ? 9.826 0.214 -4.766 1.00 79.19 88 SER A N 1
ATOM 681 C CA . SER A 1 88 ? 9.485 -0.837 -5.727 1.00 79.19 88 SER A CA 1
ATOM 682 C C . SER A 1 88 ? 9.063 -0.263 -7.083 1.00 79.19 88 SER A C 1
ATOM 684 O O . SER A 1 88 ? 9.434 -0.812 -8.120 1.00 79.19 88 SER A O 1
ATOM 686 N N . PHE A 1 89 ? 8.324 0.855 -7.096 1.00 76.38 89 PHE A N 1
ATOM 687 C CA . PHE A 1 89 ? 7.939 1.529 -8.338 1.00 76.38 89 PHE A CA 1
ATOM 688 C C . PHE A 1 89 ? 9.146 2.092 -9.091 1.00 76.38 89 PHE A C 1
ATOM 690 O O . PHE A 1 89 ? 9.221 1.936 -10.309 1.00 76.38 89 PHE A O 1
ATOM 697 N N . THR A 1 90 ? 10.112 2.703 -8.399 1.00 75.88 90 THR A N 1
ATOM 698 C CA . THR A 1 90 ? 11.329 3.198 -9.062 1.00 75.88 90 THR A CA 1
ATOM 699 C C . THR A 1 90 ? 12.149 2.048 -9.647 1.00 75.88 90 THR A C 1
ATOM 701 O O . THR A 1 90 ? 12.574 2.138 -10.800 1.00 75.88 90 THR A O 1
ATOM 704 N N . SER A 1 91 ? 12.300 0.937 -8.918 1.00 73.56 91 SER A N 1
ATOM 705 C CA . SER A 1 91 ? 13.001 -0.260 -9.402 1.00 73.56 91 SER A CA 1
ATOM 706 C C . SER A 1 91 ? 12.319 -0.914 -10.606 1.00 73.56 91 SER A C 1
ATOM 708 O O . SER A 1 91 ? 13.006 -1.342 -11.532 1.00 73.56 91 SER A O 1
ATOM 710 N N . PHE A 1 92 ? 10.981 -0.957 -10.636 1.00 71.19 92 PHE A N 1
ATOM 711 C CA . PHE A 1 92 ? 10.224 -1.535 -11.753 1.00 71.19 92 PHE A CA 1
ATOM 712 C C . PHE A 1 92 ? 10.472 -0.788 -13.071 1.00 71.19 92 PHE A C 1
ATOM 714 O O . PHE A 1 92 ? 10.521 -1.393 -14.139 1.00 71.19 92 PHE A O 1
ATOM 721 N N . PHE A 1 93 ? 10.657 0.531 -12.998 1.00 69.19 93 PHE A N 1
ATOM 722 C CA . PHE A 1 93 ? 10.800 1.380 -14.176 1.00 69.19 93 PHE A CA 1
ATOM 723 C C . PHE A 1 93 ? 12.247 1.627 -14.612 1.00 69.19 93 PHE A C 1
ATOM 725 O O . PHE A 1 93 ? 12.491 1.851 -15.796 1.00 69.19 93 PHE A O 1
ATOM 732 N N . GLN A 1 94 ? 13.214 1.546 -13.697 1.00 67.56 94 GLN A N 1
ATOM 733 C CA . GLN A 1 94 ? 14.630 1.749 -14.021 1.00 67.56 94 GLN A CA 1
ATOM 734 C C . GLN A 1 94 ? 15.315 0.507 -14.614 1.00 67.56 94 GLN A C 1
ATOM 736 O O . GLN A 1 94 ? 16.466 0.599 -15.034 1.00 67.56 94 GLN A O 1
ATOM 741 N N . GLY A 1 95 ? 14.643 -0.650 -14.664 1.00 58.41 95 GLY A N 1
ATOM 742 C CA . GLY A 1 95 ? 15.179 -1.867 -15.290 1.00 58.41 95 GLY A CA 1
ATOM 743 C C . GLY A 1 95 ? 16.470 -2.400 -14.651 1.00 58.41 95 GLY A C 1
ATOM 744 O O . GLY A 1 95 ? 17.163 -3.216 -15.265 1.00 58.41 95 GLY A O 1
ATOM 745 N N . GLN A 1 96 ? 16.810 -1.941 -13.439 1.00 54.88 96 GLN A N 1
ATOM 746 C CA . GLN A 1 96 ? 17.974 -2.414 -12.694 1.00 54.88 96 GLN A CA 1
ATOM 747 C C . GLN A 1 96 ? 17.753 -3.878 -12.298 1.00 54.88 96 GLN A C 1
ATOM 749 O O . GLN A 1 96 ? 16.966 -4.190 -11.408 1.00 54.88 96 GLN A O 1
ATOM 754 N N . HIS A 1 97 ? 18.456 -4.769 -12.999 1.00 50.19 97 HIS A N 1
ATOM 755 C CA . HIS A 1 97 ? 18.546 -6.201 -12.719 1.00 50.19 97 HIS A CA 1
ATOM 756 C C . HIS A 1 97 ? 19.489 -6.458 -11.536 1.00 50.19 97 HIS A C 1
ATOM 758 O O . HIS A 1 97 ? 20.498 -7.149 -11.674 1.00 50.19 97 HIS A O 1
ATOM 764 N N . ASP A 1 98 ? 19.183 -5.905 -10.367 1.00 52.09 98 ASP A N 1
ATOM 765 C CA . ASP A 1 98 ? 19.766 -6.456 -9.147 1.00 52.09 98 ASP A CA 1
ATOM 766 C C . ASP A 1 98 ? 19.114 -7.812 -8.845 1.00 52.09 98 ASP A C 1
ATOM 768 O O . ASP A 1 98 ? 17.992 -8.092 -9.266 1.00 52.09 98 ASP A O 1
ATOM 772 N N . SER A 1 99 ? 19.822 -8.681 -8.116 1.00 53.47 99 SER A N 1
ATOM 773 C CA . SER A 1 99 ? 19.435 -10.079 -7.819 1.00 53.47 99 SER A CA 1
ATOM 774 C C . SER A 1 99 ? 18.096 -10.260 -7.073 1.00 53.47 99 SER A C 1
ATOM 776 O O . SER A 1 99 ? 17.733 -11.382 -6.720 1.00 53.47 99 SER A O 1
ATOM 778 N N . TYR A 1 100 ? 17.348 -9.184 -6.834 1.00 58.41 100 TYR A N 1
ATOM 779 C CA . TYR A 1 100 ? 16.043 -9.185 -6.189 1.00 58.41 100 TYR A CA 1
ATOM 780 C C . TYR A 1 100 ? 14.951 -8.861 -7.208 1.00 58.41 100 TYR A C 1
ATOM 782 O O . TYR A 1 100 ? 14.970 -7.805 -7.830 1.00 58.41 100 TYR A O 1
ATOM 790 N N . SER A 1 101 ? 13.960 -9.745 -7.345 1.00 67.81 101 SER A N 1
ATOM 791 C CA . SER A 1 101 ? 12.805 -9.509 -8.214 1.00 67.81 101 SER A CA 1
ATOM 792 C C . SER A 1 101 ? 11.958 -8.347 -7.665 1.00 67.81 101 SER A C 1
ATOM 794 O O . SER A 1 101 ? 11.284 -8.544 -6.646 1.00 67.81 101 SER A O 1
ATOM 796 N N . PRO A 1 102 ? 11.921 -7.163 -8.3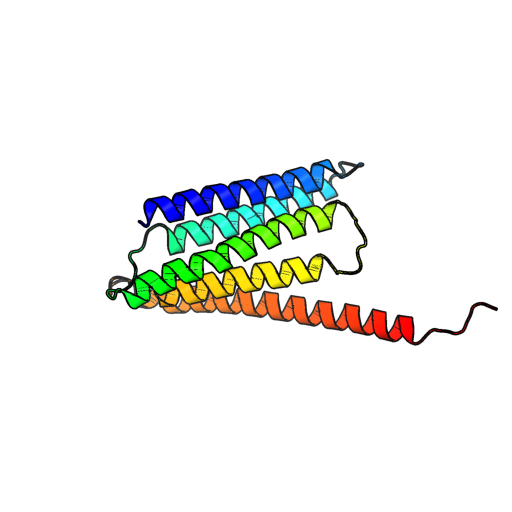11 1.00 68.94 102 PRO A N 1
ATOM 797 C CA . PRO A 1 102 ? 11.198 -5.987 -7.806 1.00 68.94 102 PRO A CA 1
ATOM 798 C C . PRO A 1 102 ? 9.697 -6.262 -7.621 1.00 68.94 102 PRO A C 1
ATOM 800 O O . PRO A 1 102 ? 9.065 -5.731 -6.709 1.00 68.94 102 PRO A O 1
ATOM 803 N N . GLU A 1 103 ? 9.146 -7.179 -8.419 1.00 74.12 103 GLU A N 1
ATOM 804 C CA . GLU A 1 103 ? 7.765 -7.665 -8.322 1.00 74.12 103 GLU A CA 1
ATOM 805 C C . GLU A 1 103 ? 7.450 -8.312 -6.964 1.00 74.12 103 GLU A C 1
ATOM 807 O O . GLU A 1 103 ? 6.373 -8.118 -6.397 1.00 74.12 103 GLU A O 1
ATOM 812 N N . THR A 1 104 ? 8.407 -9.058 -6.404 1.00 74.88 104 THR A N 1
ATOM 813 C CA . THR A 1 104 ? 8.235 -9.713 -5.100 1.00 74.88 104 THR A CA 1
ATOM 814 C C . THR A 1 104 ? 8.285 -8.709 -3.957 1.00 74.88 104 THR A C 1
ATOM 816 O O . THR A 1 104 ? 7.471 -8.791 -3.037 1.00 74.88 104 THR A O 1
ATOM 819 N N . LEU A 1 105 ? 9.182 -7.723 -4.044 1.00 80.25 105 LEU A N 1
ATOM 820 C CA . LEU A 1 105 ? 9.331 -6.672 -3.038 1.00 80.25 105 LEU A CA 1
ATOM 821 C C . LEU A 1 105 ? 8.069 -5.803 -2.979 1.00 80.25 105 LEU A C 1
ATOM 823 O O . LEU A 1 105 ? 7.532 -5.574 -1.893 1.00 80.25 105 LEU A O 1
ATOM 827 N N . PHE A 1 106 ? 7.524 -5.448 -4.147 1.00 81.31 106 PHE A N 1
ATOM 828 C CA . PHE A 1 106 ? 6.235 -4.772 -4.267 1.00 81.31 106 PHE A CA 1
ATOM 829 C C . PHE A 1 106 ? 5.103 -5.579 -3.618 1.00 81.31 106 PHE A C 1
ATOM 831 O O . PHE A 1 106 ? 4.353 -5.056 -2.792 1.00 81.31 106 PHE A O 1
ATOM 838 N N . GLY A 1 107 ? 5.002 -6.870 -3.947 1.00 79.69 107 GLY A N 1
ATOM 839 C CA . GLY A 1 107 ? 3.967 -7.756 -3.414 1.00 79.69 107 GLY A CA 1
ATOM 840 C C . GLY A 1 107 ? 3.996 -7.877 -1.887 1.00 79.69 107 GLY A C 1
ATOM 841 O O . GLY A 1 107 ? 2.958 -7.740 -1.228 1.00 79.69 107 GLY A O 1
ATOM 842 N N . TYR A 1 108 ? 5.183 -8.064 -1.301 1.00 82.00 108 TYR A N 1
ATOM 843 C CA . TYR A 1 108 ? 5.348 -8.104 0.154 1.00 82.00 108 TYR A CA 1
ATOM 844 C C . TYR A 1 108 ? 5.018 -6.765 0.813 1.00 82.00 108 TYR A C 1
ATOM 846 O O . TYR A 1 108 ? 4.330 -6.752 1.835 1.00 82.00 108 TYR A O 1
ATOM 854 N N . ALA A 1 109 ? 5.446 -5.647 0.222 1.00 84.69 109 ALA A N 1
ATOM 855 C CA . ALA A 1 109 ? 5.184 -4.317 0.759 1.00 84.69 109 ALA A CA 1
ATOM 856 C C . ALA A 1 109 ? 3.679 -3.996 0.778 1.00 84.69 109 ALA A C 1
ATOM 858 O O . ALA A 1 109 ? 3.140 -3.608 1.816 1.00 84.69 109 ALA A O 1
ATOM 859 N N . VAL A 1 110 ? 2.967 -4.260 -0.323 1.00 80.88 110 VAL A N 1
ATOM 860 C CA . VAL A 1 110 ? 1.506 -4.087 -0.412 1.00 80.88 110 VAL A CA 1
ATOM 861 C C . VAL A 1 110 ? 0.776 -4.992 0.581 1.00 80.88 110 VAL A C 1
ATOM 863 O O . VAL A 1 110 ? -0.137 -4.546 1.279 1.00 80.88 110 VAL A O 1
ATOM 866 N N . THR A 1 111 ? 1.198 -6.252 0.698 1.00 80.94 111 THR A N 1
ATOM 867 C CA . THR A 1 111 ? 0.591 -7.194 1.646 1.00 80.94 111 THR A CA 1
ATOM 868 C C . THR A 1 111 ? 0.784 -6.736 3.091 1.00 80.94 111 THR A C 1
ATOM 870 O O . THR A 1 111 ? -0.173 -6.734 3.866 1.00 80.94 111 THR A O 1
ATOM 873 N N . MET A 1 112 ? 1.997 -6.313 3.458 1.00 84.38 112 MET A N 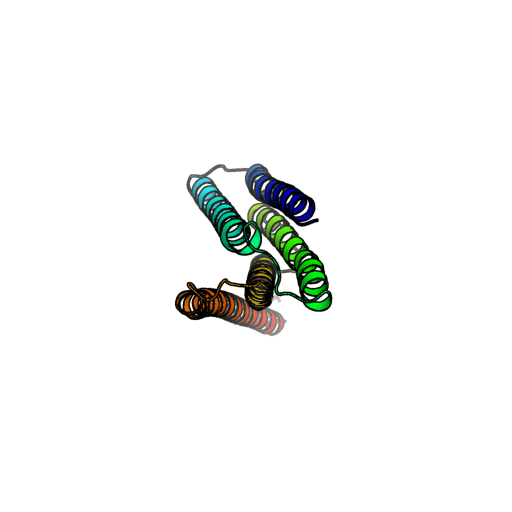1
ATOM 874 C CA . MET A 1 112 ? 2.295 -5.801 4.796 1.00 84.38 112 MET A CA 1
ATOM 875 C C . MET A 1 112 ? 1.431 -4.573 5.114 1.00 84.38 112 MET A C 1
ATOM 877 O O . MET A 1 112 ? 0.818 -4.521 6.180 1.00 84.38 112 MET A O 1
ATOM 881 N N . PHE A 1 113 ? 1.297 -3.644 4.163 1.00 83.94 113 PHE A N 1
ATOM 882 C CA . PHE A 1 113 ? 0.449 -2.461 4.299 1.00 83.94 113 PHE A CA 1
ATOM 883 C C . PHE A 1 113 ? -1.021 -2.829 4.559 1.00 83.94 113 PHE A C 1
ATOM 885 O O . PHE A 1 113 ? -1.638 -2.339 5.508 1.00 83.94 113 PHE A O 1
ATOM 892 N N . LEU A 1 114 ? -1.576 -3.751 3.767 1.00 79.00 114 LEU A N 1
ATOM 893 C CA . LEU A 1 114 ? -2.956 -4.225 3.912 1.00 79.00 114 LEU A CA 1
ATOM 894 C C . LEU A 1 114 ? -3.190 -4.956 5.243 1.00 79.00 114 LEU A C 1
ATOM 896 O O . LEU A 1 114 ? -4.233 -4.761 5.874 1.00 79.00 114 LEU A O 1
ATOM 900 N N . ILE A 1 115 ? -2.234 -5.776 5.695 1.00 79.88 115 ILE A N 1
ATOM 901 C CA . ILE A 1 115 ? -2.300 -6.455 6.997 1.00 79.88 115 ILE A CA 1
ATOM 902 C C . ILE A 1 115 ? -2.291 -5.427 8.128 1.00 79.88 115 ILE A C 1
ATOM 904 O O . ILE A 1 115 ? -3.133 -5.513 9.023 1.00 79.88 115 ILE A O 1
ATOM 908 N N . CYS A 1 116 ? -1.399 -4.433 8.072 1.00 82.31 116 CYS A N 1
ATOM 909 C CA . CYS A 1 116 ? -1.352 -3.353 9.053 1.00 82.31 116 CYS A CA 1
ATOM 910 C C . CYS A 1 116 ? -2.685 -2.598 9.107 1.00 82.31 116 CYS A C 1
ATOM 912 O O . CYS A 1 116 ? -3.256 -2.468 10.187 1.00 82.31 116 CYS A O 1
ATOM 914 N N . ILE A 1 117 ? -3.253 -2.195 7.965 1.00 77.31 117 ILE A N 1
ATOM 915 C CA . ILE A 1 117 ? -4.574 -1.544 7.933 1.00 77.31 117 ILE A CA 1
ATOM 916 C C . ILE A 1 117 ? -5.657 -2.464 8.515 1.00 77.31 117 ILE A C 1
ATOM 918 O O . ILE A 1 117 ? -6.464 -2.029 9.335 1.00 77.31 117 ILE A O 1
ATOM 922 N N . SER A 1 118 ? -5.673 -3.748 8.155 1.00 74.25 118 SER A N 1
ATOM 923 C CA . SER A 1 118 ? -6.643 -4.719 8.683 1.00 74.25 118 SER A CA 1
ATOM 924 C C . SER A 1 118 ? -6.565 -4.877 10.206 1.00 74.25 118 SER A C 1
ATOM 926 O O . SER A 1 118 ? -7.596 -4.994 10.881 1.00 74.25 118 SER A O 1
ATOM 928 N N . LEU A 1 119 ? -5.355 -4.851 10.769 1.00 75.75 119 LEU A N 1
ATOM 929 C CA . LEU A 1 119 ? -5.145 -4.902 12.212 1.00 75.75 119 LEU A CA 1
ATOM 930 C C . LEU A 1 119 ? -5.577 -3.580 12.882 1.00 75.75 119 LEU A C 1
ATOM 932 O O . LEU A 1 119 ? -6.262 -3.625 13.904 1.00 75.75 119 LEU A O 1
ATOM 936 N N . MET A 1 120 ? -5.281 -2.421 12.272 1.00 72.81 120 MET A N 1
ATOM 937 C CA . MET A 1 120 ? -5.719 -1.096 12.753 1.00 72.81 120 MET A CA 1
ATOM 938 C C . MET A 1 120 ? -7.244 -0.996 12.840 1.00 72.81 120 MET A C 1
ATOM 940 O O . MET A 1 120 ? -7.784 -0.538 13.845 1.00 72.81 120 MET A O 1
ATOM 944 N N . ILE A 1 121 ? -7.954 -1.496 11.824 1.00 69.94 121 ILE A N 1
ATOM 945 C CA . ILE A 1 121 ? -9.421 -1.596 11.803 1.00 69.94 121 ILE A CA 1
ATOM 946 C C . ILE A 1 121 ? -9.943 -2.371 13.025 1.00 69.94 121 ILE A C 1
ATOM 948 O O . ILE A 1 121 ? -10.994 -2.040 13.571 1.00 69.94 121 ILE A O 1
ATOM 952 N N . GLY A 1 122 ? -9.231 -3.408 13.476 1.00 65.19 122 GLY A N 1
ATOM 953 C CA . GLY A 1 122 ? -9.603 -4.178 14.668 1.00 65.19 122 GLY A CA 1
ATOM 954 C C . GLY A 1 122 ? -9.515 -3.381 15.978 1.00 65.19 122 GLY A C 1
ATOM 955 O O . GLY A 1 122 ? -10.278 -3.656 16.915 1.00 65.19 122 GLY A O 1
ATOM 956 N N . LEU A 1 123 ? -8.618 -2.393 16.015 1.00 64.50 123 LEU A N 1
ATOM 957 C CA . LEU A 1 123 ? -8.286 -1.572 17.181 1.00 64.50 123 LEU A CA 1
ATOM 958 C C . LEU A 1 123 ? -9.075 -0.259 17.292 1.00 64.50 123 LEU A C 1
ATOM 960 O O . LEU A 1 123 ? -9.154 0.307 18.381 1.00 64.50 123 LEU A O 1
ATOM 964 N N . LEU A 1 124 ? -9.679 0.219 16.204 1.00 62.22 124 LEU A N 1
ATOM 965 C CA . LEU A 1 124 ? -10.519 1.425 16.202 1.00 62.22 124 LEU A CA 1
ATOM 966 C C . LEU A 1 124 ? -11.890 1.185 16.850 1.00 62.22 124 LEU A C 1
ATOM 968 O O . LEU A 1 124 ? -12.478 0.105 16.710 1.00 62.22 124 LEU A O 1
ATOM 972 N N . GLU A 1 125 ? -12.417 2.196 17.553 1.00 57.41 125 GLU A N 1
ATOM 973 C CA . GLU A 1 125 ? -13.771 2.148 18.112 1.00 57.41 125 GLU A CA 1
ATOM 974 C C . GLU A 1 125 ? -14.768 2.547 17.035 1.00 57.41 125 GLU A C 1
ATOM 976 O O . GLU A 1 125 ? -14.636 3.571 16.364 1.00 57.41 125 GLU A O 1
ATOM 981 N N . PHE A 1 126 ? -15.780 1.710 16.842 1.00 55.00 126 PHE A N 1
ATOM 982 C CA . PHE A 1 126 ? -16.866 2.003 15.924 1.00 55.00 126 PHE A CA 1
ATOM 983 C C . PHE A 1 126 ? -18.111 2.214 16.774 1.00 55.00 126 PHE A C 1
ATOM 985 O O . PHE A 1 126 ? -18.501 1.269 17.462 1.00 55.00 126 PHE A O 1
ATOM 992 N N . PRO A 1 127 ? -18.749 3.397 16.732 1.00 51.16 127 PRO A N 1
ATOM 993 C CA . PRO A 1 127 ? -20.020 3.589 17.415 1.00 51.16 127 PRO A CA 1
ATOM 994 C C . PRO A 1 127 ? -21.023 2.524 16.944 1.00 51.16 127 PRO A C 1
ATOM 996 O O . PRO A 1 127 ? -21.123 2.239 15.743 1.00 51.16 127 PRO A O 1
ATOM 999 N N . ASP A 1 128 ? -21.748 1.924 17.895 1.00 54.81 128 ASP A N 1
ATOM 1000 C CA . ASP A 1 128 ? -22.519 0.672 17.752 1.00 54.81 128 ASP A CA 1
ATOM 1001 C C . ASP A 1 128 ? -23.489 0.627 16.558 1.00 54.81 128 ASP A C 1
ATOM 1003 O O . ASP A 1 128 ? -23.834 -0.447 16.059 1.00 54.81 128 ASP A O 1
ATOM 1007 N N . ARG A 1 129 ? -23.871 1.790 16.021 1.00 50.50 129 ARG A N 1
ATOM 1008 C CA . ARG A 1 129 ? -24.775 1.929 14.873 1.00 50.50 129 ARG A CA 1
ATOM 1009 C C . ARG A 1 129 ? -24.188 1.416 13.539 1.00 50.50 129 ARG A C 1
ATOM 1011 O O . ARG A 1 129 ? -24.959 1.115 12.634 1.00 50.50 129 ARG A O 1
ATOM 1018 N N . PHE A 1 130 ? -22.863 1.243 13.412 1.00 51.41 130 PHE A N 1
ATOM 1019 C CA . PHE A 1 130 ? -22.193 0.755 12.182 1.00 51.41 130 PHE A CA 1
ATOM 1020 C C . PHE A 1 130 ? -21.518 -0.625 12.304 1.00 51.41 130 PHE A C 1
ATOM 1022 O O . PHE A 1 130 ? -20.800 -1.065 11.402 1.00 51.41 130 PHE A O 1
ATOM 1029 N N . ARG A 1 131 ? -21.784 -1.367 13.383 1.00 52.31 131 ARG A N 1
ATOM 1030 C CA . ARG A 1 131 ? -21.142 -2.661 13.677 1.00 52.31 131 ARG A CA 1
ATOM 1031 C C . ARG A 1 131 ? -21.375 -3.743 12.604 1.00 52.31 131 ARG A C 1
ATOM 1033 O O . ARG A 1 131 ? -20.530 -4.620 12.424 1.00 52.31 131 ARG A O 1
ATOM 1040 N N . ARG A 1 132 ? -22.480 -3.667 11.845 1.00 53.59 132 ARG A N 1
ATOM 1041 C CA . ARG A 1 132 ? -22.818 -4.617 10.759 1.00 53.59 132 ARG A CA 1
ATOM 1042 C C . ARG A 1 132 ? -21.979 -4.442 9.491 1.00 53.59 132 ARG A C 1
ATOM 1044 O O . ARG A 1 132 ? -21.713 -5.432 8.819 1.00 53.59 132 ARG A O 1
ATOM 1051 N N . LEU A 1 133 ? -21.527 -3.223 9.187 1.00 56.66 133 LEU A N 1
ATOM 1052 C CA . LEU A 1 133 ? -20.761 -2.932 7.967 1.00 56.66 133 LEU A CA 1
ATOM 1053 C C . LEU A 1 133 ? -19.254 -3.190 8.133 1.00 56.66 133 LEU A C 1
ATOM 1055 O O . LEU A 1 133 ? -18.498 -3.194 7.168 1.00 56.66 133 LEU A O 1
ATOM 1059 N N . HIS A 1 134 ? -18.815 -3.455 9.363 1.00 61.22 134 HIS A N 1
ATOM 1060 C CA . HIS A 1 134 ? -17.401 -3.560 9.691 1.00 61.22 134 HIS A CA 1
ATOM 1061 C C . HIS A 1 134 ? -16.768 -4.909 9.337 1.00 61.22 134 HIS A C 1
ATOM 1063 O O . HIS 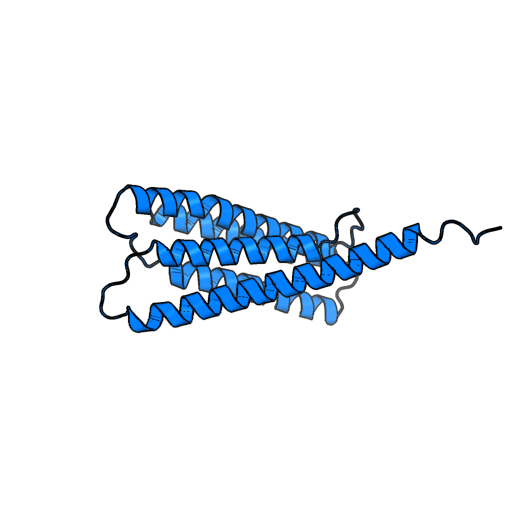A 1 134 ? -15.637 -4.981 8.859 1.00 61.22 134 HIS A O 1
ATOM 1069 N N . ARG A 1 135 ? -17.526 -5.994 9.528 1.00 60.66 135 ARG A N 1
ATOM 1070 C CA . ARG A 1 135 ? -17.109 -7.337 9.112 1.00 60.66 135 ARG A CA 1
ATOM 1071 C C . ARG A 1 135 ? -16.881 -7.447 7.600 1.00 60.66 135 ARG A C 1
ATOM 1073 O O . ARG A 1 135 ? -15.810 -7.930 7.251 1.00 60.66 135 ARG A O 1
ATOM 1080 N N . PRO A 1 136 ? -17.791 -6.998 6.712 1.00 65.56 136 PRO A N 1
ATOM 1081 C CA . PRO A 1 136 ? -17.571 -7.145 5.277 1.00 65.56 136 PRO A CA 1
ATOM 1082 C C . PRO A 1 136 ? -16.382 -6.319 4.783 1.00 65.56 136 PRO A C 1
ATOM 1084 O O . PRO A 1 136 ? -15.581 -6.854 4.035 1.00 65.56 136 PRO A O 1
ATOM 1087 N N . ILE A 1 137 ? -16.181 -5.082 5.256 1.00 67.69 137 ILE A N 1
ATOM 1088 C CA . ILE A 1 137 ? -15.031 -4.260 4.828 1.00 67.69 137 ILE A CA 1
ATOM 1089 C C . ILE A 1 137 ? -13.706 -4.906 5.250 1.00 67.69 137 ILE A C 1
ATOM 1091 O O . ILE A 1 137 ? -12.794 -5.029 4.435 1.00 67.69 13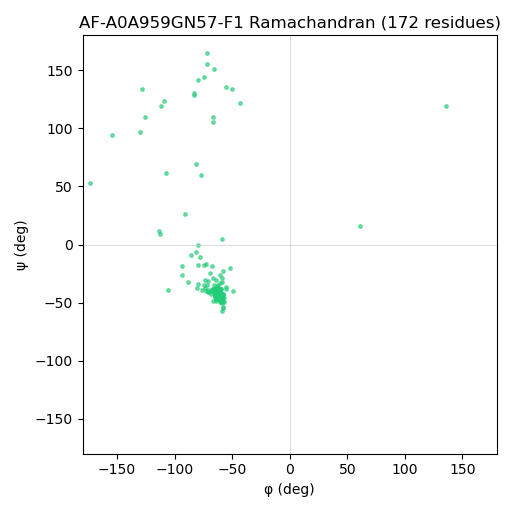7 ILE A O 1
ATOM 1095 N N . ARG A 1 138 ? -13.608 -5.381 6.500 1.00 66.06 138 ARG A N 1
ATOM 1096 C CA . ARG A 1 138 ? -12.408 -6.069 6.996 1.00 66.06 138 ARG A CA 1
ATOM 1097 C C . ARG A 1 138 ? -12.148 -7.385 6.257 1.00 66.06 138 ARG A C 1
ATOM 1099 O O . ARG A 1 138 ? -10.999 -7.693 5.962 1.00 66.06 138 ARG A O 1
ATOM 1106 N N . VAL A 1 139 ? -13.200 -8.148 5.955 1.00 68.38 139 VAL A N 1
ATOM 1107 C CA . VAL A 1 139 ? -13.095 -9.405 5.198 1.00 68.38 139 VAL A CA 1
ATOM 1108 C C . VAL A 1 139 ? -12.694 -9.138 3.752 1.00 68.38 139 VAL A C 1
ATOM 1110 O O . VAL A 1 139 ? -11.805 -9.820 3.263 1.00 68.38 139 VAL A O 1
ATOM 1113 N N . SER A 1 140 ? -13.255 -8.122 3.092 1.00 72.88 140 SER A N 1
ATOM 1114 C CA . SER A 1 140 ? -12.846 -7.729 1.740 1.00 72.88 140 SER A CA 1
ATOM 1115 C C . SER A 1 140 ? -11.382 -7.292 1.701 1.00 72.88 140 SER A C 1
ATOM 1117 O O . SER A 1 140 ? -10.646 -7.738 0.829 1.00 72.88 140 SER A O 1
ATOM 1119 N N . LEU A 1 141 ? -10.924 -6.494 2.673 1.00 68.81 141 LEU A N 1
ATOM 1120 C CA . LEU A 1 141 ? -9.515 -6.094 2.773 1.00 68.81 141 LEU A CA 1
ATOM 1121 C C . LEU A 1 141 ? -8.588 -7.292 3.006 1.00 68.81 141 LEU A C 1
ATOM 1123 O O . LEU A 1 141 ? -7.548 -7.389 2.363 1.00 68.81 141 LEU A O 1
ATOM 1127 N N . LEU A 1 142 ? -8.967 -8.219 3.892 1.00 68.38 142 LEU A N 1
ATOM 1128 C CA . LEU A 1 142 ? -8.199 -9.444 4.131 1.00 68.38 142 LEU A CA 1
ATOM 1129 C C . LEU A 1 142 ? -8.196 -10.376 2.923 1.00 68.38 142 LEU A C 1
ATOM 1131 O O . LEU A 1 142 ? -7.166 -10.974 2.643 1.00 68.38 142 LEU A O 1
ATOM 1135 N N . LEU A 1 143 ? -9.310 -10.489 2.201 1.00 74.81 143 LEU A N 1
ATOM 1136 C CA . LEU A 1 143 ? -9.385 -11.265 0.966 1.00 74.81 143 LEU A CA 1
ATOM 1137 C C . LEU A 1 143 ? -8.472 -10.675 -0.106 1.00 74.81 143 LEU A C 1
ATOM 1139 O O . LEU A 1 143 ? -7.753 -11.426 -0.753 1.00 74.81 143 LEU A O 1
ATOM 1143 N N . ILE A 1 144 ? -8.448 -9.347 -0.252 1.00 77.31 144 ILE A N 1
ATOM 1144 C CA . ILE A 1 144 ? -7.535 -8.663 -1.174 1.00 77.31 144 ILE A CA 1
ATOM 1145 C C . ILE A 1 144 ? -6.081 -8.887 -0.742 1.00 77.31 144 ILE A C 1
ATOM 1147 O O . ILE A 1 144 ? -5.257 -9.261 -1.570 1.00 77.31 144 ILE A O 1
ATOM 1151 N N . ALA A 1 145 ? -5.767 -8.740 0.548 1.00 72.88 145 ALA A N 1
ATOM 1152 C CA . ALA A 1 145 ? -4.428 -9.001 1.079 1.00 72.88 145 ALA A CA 1
ATOM 1153 C C . ALA A 1 145 ? -3.984 -10.450 0.841 1.00 72.88 145 ALA A C 1
ATOM 1155 O O . ALA A 1 145 ? -2.855 -10.695 0.426 1.00 72.88 145 ALA A O 1
ATOM 1156 N N . LEU A 1 146 ? -4.882 -11.410 1.069 1.00 75.62 146 LEU A N 1
ATOM 1157 C CA . LEU A 1 146 ? -4.620 -12.829 0.862 1.00 75.62 146 LEU A CA 1
ATOM 1158 C C . LEU A 1 146 ? -4.451 -13.156 -0.624 1.00 75.62 146 LEU A C 1
ATOM 1160 O O . LEU A 1 146 ? -3.580 -13.945 -0.970 1.00 75.62 146 LEU A O 1
ATOM 1164 N N . ALA A 1 147 ? -5.244 -12.535 -1.499 1.00 74.06 147 ALA A N 1
ATOM 1165 C CA . ALA A 1 147 ? -5.107 -12.674 -2.943 1.00 74.06 147 ALA A CA 1
ATOM 1166 C C . ALA A 1 147 ? -3.758 -12.126 -3.431 1.00 74.06 147 ALA A C 1
ATOM 1168 O O . ALA A 1 147 ? -3.077 -12.799 -4.202 1.00 74.06 147 ALA A O 1
ATOM 1169 N N . PHE A 1 148 ? -3.336 -10.958 -2.933 1.00 74.31 148 PHE A N 1
ATOM 1170 C CA . PHE A 1 148 ? -2.017 -10.393 -3.227 1.00 74.31 148 PHE A CA 1
ATOM 1171 C C . PHE A 1 148 ? -0.886 -11.286 -2.708 1.00 74.31 148 PHE A C 1
ATOM 1173 O O . PHE A 1 148 ? 0.008 -11.624 -3.476 1.00 74.31 148 PHE A O 1
ATOM 1180 N N . LEU A 1 149 ? -0.962 -11.760 -1.460 1.00 75.75 149 LEU A N 1
ATOM 1181 C CA . LEU A 1 149 ? 0.018 -12.692 -0.893 1.00 75.75 149 LEU A CA 1
ATOM 1182 C C . LEU A 1 149 ? 0.107 -13.989 -1.714 1.00 75.75 149 LEU A C 1
ATOM 1184 O O . LEU A 1 149 ? 1.204 -14.459 -2.014 1.00 75.75 149 LEU A O 1
ATOM 1188 N N . ALA A 1 150 ? -1.036 -14.567 -2.092 1.00 73.19 150 ALA A N 1
ATOM 1189 C CA . ALA A 1 150 ? -1.089 -15.776 -2.908 1.00 73.19 150 ALA A CA 1
ATOM 1190 C C . ALA A 1 150 ? -0.471 -15.543 -4.293 1.00 73.19 150 ALA A C 1
ATOM 1192 O O . ALA A 1 150 ? 0.329 -16.360 -4.746 1.00 73.19 150 ALA A O 1
ATOM 1193 N N . ALA A 1 151 ? -0.776 -14.413 -4.936 1.00 73.25 151 ALA A N 1
ATOM 1194 C CA . ALA A 1 151 ? -0.178 -14.033 -6.212 1.00 73.25 151 ALA A CA 1
ATOM 1195 C C . ALA A 1 151 ? 1.349 -13.872 -6.098 1.00 73.25 151 ALA A C 1
ATOM 1197 O O . ALA A 1 151 ? 2.088 -14.421 -6.916 1.00 73.25 151 ALA A O 1
ATOM 1198 N N . THR A 1 152 ? 1.835 -13.204 -5.046 1.00 73.25 152 THR A N 1
ATOM 1199 C CA . THR A 1 152 ? 3.272 -13.042 -4.782 1.00 73.25 152 THR A CA 1
ATOM 1200 C C . THR A 1 152 ? 3.965 -14.382 -4.531 1.00 73.25 152 THR A C 1
ATOM 1202 O O . THR A 1 152 ? 5.028 -14.631 -5.093 1.00 73.25 152 THR A O 1
ATOM 1205 N N . LEU A 1 153 ? 3.361 -15.283 -3.750 1.00 71.75 153 LEU A N 1
ATOM 1206 C CA . LEU A 1 153 ? 3.902 -16.624 -3.488 1.00 71.75 153 LEU A CA 1
ATOM 1207 C C . LEU A 1 153 ? 3.982 -17.483 -4.756 1.00 71.75 153 LEU A C 1
ATOM 1209 O O . LEU A 1 153 ? 4.966 -18.196 -4.957 1.00 71.75 153 LEU A O 1
ATOM 1213 N N . VAL A 1 154 ? 2.965 -17.415 -5.620 1.00 71.25 154 VAL A N 1
ATOM 1214 C CA . VAL A 1 154 ? 2.957 -18.129 -6.905 1.00 71.25 154 VAL A CA 1
ATOM 1215 C C . VAL A 1 154 ? 4.076 -17.613 -7.810 1.00 71.25 154 VAL A C 1
ATOM 1217 O O . VAL A 1 154 ? 4.814 -18.418 -8.383 1.00 71.25 154 VAL A O 1
ATOM 1220 N N . HIS A 1 155 ? 4.255 -16.293 -7.883 1.00 64.44 155 HIS A N 1
ATOM 1221 C CA . HIS A 1 155 ? 5.317 -15.684 -8.677 1.00 64.44 155 HIS A CA 1
ATOM 1222 C C . HIS A 1 155 ? 6.721 -16.012 -8.126 1.00 64.44 155 HIS A C 1
ATOM 1224 O O . HIS A 1 155 ? 7.613 -16.381 -8.888 1.00 64.44 155 HIS A O 1
ATOM 1230 N N . LEU A 1 156 ? 6.896 -16.019 -6.797 1.00 59.44 156 LEU A N 1
ATOM 1231 C CA . LEU A 1 156 ? 8.139 -16.435 -6.131 1.00 59.44 156 LEU A CA 1
ATOM 1232 C C . LEU A 1 156 ? 8.502 -17.892 -6.454 1.00 59.44 156 LEU A C 1
ATOM 1234 O O . LEU A 1 156 ? 9.663 -18.210 -6.718 1.00 59.44 156 LEU A O 1
ATOM 1238 N N . LYS A 1 157 ? 7.510 -18.792 -6.464 1.00 60.34 157 LYS A N 1
ATOM 1239 C CA . LYS A 1 157 ? 7.730 -20.208 -6.779 1.00 60.34 157 LYS A CA 1
ATOM 1240 C C . LYS A 1 157 ? 8.159 -20.396 -8.237 1.00 60.34 157 LYS A C 1
ATOM 1242 O O . LYS A 1 157 ? 9.031 -21.220 -8.494 1.00 60.34 157 LYS A O 1
ATOM 1247 N N . LEU A 1 158 ? 7.594 -19.621 -9.167 1.00 60.62 158 LEU A N 1
ATOM 1248 C CA . LEU A 1 158 ? 7.998 -19.607 -10.578 1.00 60.62 158 LEU A CA 1
ATOM 1249 C C . LEU A 1 158 ? 9.435 -19.104 -10.751 1.00 60.62 158 LEU A C 1
ATOM 1251 O O . LEU A 1 158 ? 10.221 -19.798 -11.387 1.00 60.62 158 LEU A O 1
ATOM 1255 N N . GLY A 1 159 ? 9.795 -17.978 -10.126 1.00 60.53 159 GLY A N 1
ATOM 1256 C CA . GLY A 1 159 ? 11.157 -17.427 -10.168 1.00 60.53 159 GLY A CA 1
ATOM 1257 C C . GLY A 1 159 ? 12.204 -18.345 -9.528 1.00 60.53 159 GLY A C 1
ATOM 1258 O O . GLY A 1 159 ? 13.303 -18.517 -10.047 1.00 60.53 159 GLY A O 1
ATOM 1259 N N . THR A 1 160 ? 11.848 -19.013 -8.427 1.00 62.62 160 THR A N 1
ATOM 1260 C CA . THR A 1 160 ? 12.742 -19.983 -7.778 1.00 62.62 160 THR A CA 1
ATOM 1261 C C . THR A 1 160 ? 12.894 -21.242 -8.628 1.00 62.62 160 THR A C 1
ATOM 1263 O O . THR A 1 160 ? 13.999 -21.749 -8.753 1.00 62.62 160 THR A O 1
ATOM 1266 N N . LEU A 1 161 ? 11.819 -21.747 -9.247 1.00 60.62 161 LEU A N 1
ATOM 1267 C CA . LEU A 1 161 ? 11.877 -22.911 -10.138 1.00 60.62 161 LEU A CA 1
ATOM 1268 C C . LEU A 1 161 ? 12.677 -22.625 -11.412 1.00 60.62 161 LEU A C 1
ATOM 1270 O O . LEU A 1 161 ? 13.454 -23.483 -11.819 1.00 60.62 161 LEU A O 1
ATOM 1274 N N . THR A 1 162 ? 12.544 -21.444 -12.021 1.00 63.88 162 THR A N 1
ATOM 1275 C CA . THR A 1 162 ? 13.383 -21.046 -13.163 1.00 63.88 162 THR A CA 1
ATOM 1276 C C . THR A 1 162 ? 14.840 -20.864 -12.754 1.00 63.88 162 THR A C 1
ATOM 1278 O O . THR A 1 162 ? 15.716 -21.320 -13.482 1.00 63.88 162 THR A O 1
ATOM 1281 N N . PHE A 1 163 ? 15.121 -20.308 -11.571 1.00 61.19 163 PHE A N 1
ATOM 1282 C CA . PHE A 1 163 ? 16.480 -20.234 -11.023 1.00 61.19 163 PHE A CA 1
ATOM 1283 C C . PHE A 1 163 ? 17.081 -21.625 -10.752 1.00 61.19 163 PHE A C 1
ATOM 1285 O O . PHE A 1 163 ? 18.220 -21.895 -11.125 1.00 61.19 163 PHE A O 1
ATOM 1292 N N . LEU A 1 164 ? 16.309 -22.549 -10.171 1.00 60.19 164 LEU A N 1
ATOM 1293 C CA . LEU A 1 164 ? 16.755 -23.914 -9.855 1.00 60.19 164 LEU A CA 1
ATOM 1294 C C . LEU A 1 164 ? 16.911 -24.781 -11.116 1.00 60.19 164 LEU A C 1
ATOM 1296 O O . LEU A 1 164 ? 17.822 -25.601 -11.188 1.00 60.19 164 LEU A O 1
ATOM 1300 N N . VAL A 1 165 ? 16.063 -24.584 -12.132 1.00 63.91 165 VAL A N 1
ATOM 1301 C CA . VAL A 1 165 ? 16.211 -25.208 -13.460 1.00 63.91 165 VAL A CA 1
ATOM 1302 C C . VAL A 1 165 ? 17.388 -24.597 -14.227 1.00 63.91 165 VAL A C 1
ATOM 1304 O O . VAL A 1 165 ? 18.141 -25.338 -14.851 1.00 63.91 165 VAL A O 1
ATOM 1307 N N . GLY A 1 166 ? 17.601 -23.282 -14.129 1.00 61.94 166 GLY A N 1
ATOM 1308 C CA . GLY A 1 166 ? 18.751 -22.587 -14.712 1.00 61.94 166 GLY A CA 1
ATOM 1309 C C . GLY A 1 166 ? 20.080 -23.042 -14.107 1.00 61.94 166 GLY A C 1
ATOM 1310 O O . GLY A 1 166 ? 21.017 -23.339 -14.839 1.00 61.94 166 GLY A O 1
ATOM 1311 N N . MET A 1 167 ? 20.140 -23.222 -12.784 1.00 55.34 167 MET A N 1
ATOM 1312 C CA . MET A 1 167 ? 21.305 -23.789 -12.089 1.00 55.34 167 MET A CA 1
ATOM 1313 C C . MET A 1 167 ? 21.503 -25.289 -12.381 1.00 55.34 167 MET A C 1
ATOM 1315 O O . MET A 1 167 ? 22.619 -25.796 -12.298 1.00 55.34 167 MET A O 1
ATOM 1319 N N . ARG A 1 168 ? 20.439 -26.010 -12.761 1.00 49.56 168 ARG A N 1
ATOM 1320 C CA . ARG A 1 168 ? 20.492 -27.423 -13.178 1.00 49.56 168 ARG A CA 1
ATOM 1321 C C . ARG A 1 168 ? 20.963 -27.618 -14.629 1.00 49.56 168 ARG A C 1
ATOM 1323 O O . ARG A 1 168 ? 21.124 -28.761 -15.048 1.00 49.56 168 ARG A O 1
ATOM 1330 N N . ASN A 1 169 ? 21.271 -26.546 -15.362 1.00 50.16 169 ASN A N 1
ATOM 1331 C CA . ASN A 1 169 ? 21.924 -26.606 -16.673 1.00 50.16 169 ASN A CA 1
ATOM 1332 C C . ASN A 1 169 ? 23.403 -26.134 -16.628 1.00 50.16 169 ASN A C 1
ATOM 1334 O O . ASN A 1 169 ? 23.750 -25.171 -17.305 1.00 50.16 169 ASN A O 1
ATOM 1338 N N . PRO A 1 170 ? 24.324 -26.781 -15.878 1.00 49.53 170 PRO A N 1
ATOM 1339 C CA . PRO A 1 170 ? 25.739 -26.410 -15.894 1.00 49.53 170 PRO A CA 1
ATOM 1340 C C . PRO A 1 170 ? 26.567 -27.176 -16.942 1.00 49.53 170 PRO A C 1
ATOM 1342 O O . PRO A 1 170 ? 27.764 -27.353 -16.745 1.00 49.53 170 PRO A O 1
ATOM 1345 N N . THR A 1 171 ? 25.986 -27.665 -18.044 1.00 50.88 171 THR A N 1
ATOM 1346 C CA . THR A 1 171 ? 26.765 -28.316 -19.115 1.00 50.88 171 THR A CA 1
ATOM 1347 C C . THR A 1 171 ? 26.050 -28.215 -20.461 1.00 50.88 171 THR A C 1
ATOM 1349 O O . THR A 1 171 ? 25.219 -29.069 -20.744 1.00 50.88 171 THR A O 1
ATOM 1352 N N . LEU A 1 172 ? 26.352 -27.204 -21.281 1.00 49.53 172 LEU A N 1
ATOM 1353 C CA . LEU A 1 172 ? 26.312 -27.270 -22.756 1.00 49.53 172 LEU A CA 1
ATOM 1354 C C . LEU A 1 172 ? 26.880 -25.970 -23.368 1.00 49.53 172 LEU A C 1
ATOM 1356 O O . LEU A 1 172 ? 26.256 -25.349 -24.214 1.00 49.53 172 LEU A O 1
ATOM 1360 N N . GLU A 1 173 ? 28.084 -25.565 -22.966 1.00 46.94 173 GLU A N 1
ATOM 1361 C CA . GLU A 1 173 ? 28.968 -24.811 -23.867 1.00 46.94 173 GLU A CA 1
ATOM 1362 C C . GLU A 1 173 ? 30.338 -25.498 -23.830 1.00 46.94 173 GLU A C 1
ATOM 1364 O O . GLU A 1 173 ? 31.112 -25.371 -22.881 1.00 46.94 173 GLU A O 1
ATOM 1369 N N . ARG A 1 174 ? 30.537 -26.362 -24.829 1.00 39.53 174 ARG A N 1
ATOM 1370 C CA . ARG A 1 174 ? 31.837 -26.772 -25.358 1.00 39.53 174 ARG A CA 1
ATOM 1371 C C . ARG A 1 174 ? 32.131 -25.883 -26.552 1.00 39.53 174 ARG A C 1
ATOM 1373 O O . ARG A 1 174 ? 31.156 -25.626 -27.294 1.00 39.53 174 ARG A O 1
#